Protein AF-A0AAU6XEJ5-F1 (afdb_monomer_lite)

Radius of gyration: 16.72 Å; chains: 1; bounding box: 41×33×48 Å

Structure (mmCIF, N/CA/C/O backbone):
data_AF-A0AAU6XEJ5-F1
#
_entry.id   AF-A0AAU6XEJ5-F1
#
loop_
_atom_site.group_PDB
_atom_site.id
_atom_site.type_symbol
_atom_site.label_atom_id
_atom_site.label_alt_id
_atom_site.label_comp_id
_atom_site.label_asym_id
_atom_site.label_entity_id
_atom_site.label_seq_id
_atom_site.pdbx_PDB_ins_code
_atom_site.Cartn_x
_atom_site.Cartn_y
_atom_site.Cartn_z
_atom_site.occupancy
_atom_site.B_iso_or_equiv
_atom_site.auth_seq_id
_atom_site.auth_comp_id
_atom_site.auth_asym_id
_atom_site.auth_atom_id
_atom_site.pdbx_PDB_model_num
ATOM 1 N N . MET A 1 1 ? -3.552 18.136 -1.262 1.00 76.38 1 MET A N 1
ATOM 2 C CA . MET A 1 1 ? -2.460 17.465 -2.001 1.00 76.38 1 MET A CA 1
ATOM 3 C C . MET A 1 1 ? -2.823 17.390 -3.479 1.00 76.38 1 MET A C 1
ATOM 5 O O . MET A 1 1 ? -3.961 17.044 -3.775 1.00 76.38 1 MET A O 1
ATOM 9 N N . ARG A 1 2 ? -1.907 17.752 -4.386 1.00 87.75 2 ARG A N 1
ATOM 10 C CA . ARG A 1 2 ? -2.087 17.583 -5.840 1.00 87.75 2 ARG A CA 1
ATOM 11 C C . ARG A 1 2 ? -1.681 16.157 -6.223 1.00 87.75 2 ARG A C 1
ATOM 13 O O . ARG A 1 2 ? -0.677 15.678 -5.710 1.00 87.75 2 ARG A O 1
ATOM 20 N N . LEU A 1 3 ? -2.451 15.511 -7.094 1.00 90.50 3 LEU A N 1
ATOM 21 C CA . LEU A 1 3 ? -2.195 14.146 -7.561 1.00 90.50 3 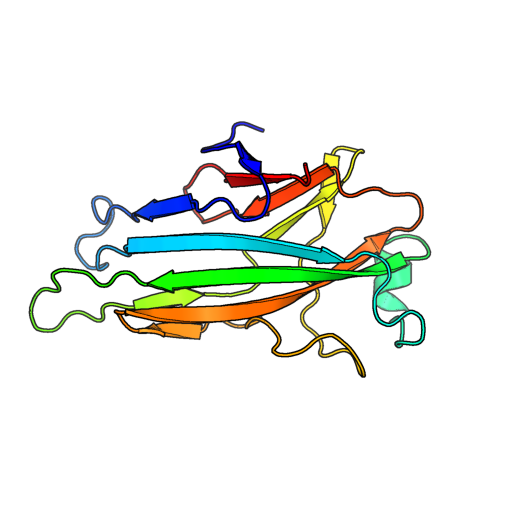LEU A CA 1
ATOM 22 C C . LEU A 1 3 ? -1.718 14.143 -9.016 1.00 90.50 3 LEU A C 1
ATOM 24 O O . LEU A 1 3 ? -2.066 15.050 -9.777 1.00 90.50 3 LEU A O 1
ATOM 28 N N . ALA A 1 4 ? -0.939 13.125 -9.380 1.00 88.81 4 ALA A N 1
ATOM 29 C CA . ALA A 1 4 ? -0.658 12.775 -10.768 1.00 88.81 4 ALA A CA 1
ATOM 30 C C . ALA A 1 4 ? -1.903 12.177 -11.434 1.00 88.81 4 ALA A C 1
ATOM 32 O O . ALA A 1 4 ? -2.235 12.554 -12.552 1.00 88.81 4 ALA A O 1
ATOM 33 N N . ASP A 1 5 ? -2.598 11.284 -10.722 1.00 92.75 5 ASP A N 1
ATOM 34 C CA . ASP A 1 5 ? -3.814 10.624 -11.194 1.00 92.75 5 ASP A CA 1
ATOM 35 C C . ASP A 1 5 ? -4.669 10.124 -10.013 1.00 92.75 5 ASP A C 1
ATOM 37 O O . ASP A 1 5 ? -4.176 9.981 -8.885 1.00 92.75 5 ASP A O 1
ATOM 41 N N . GLN A 1 6 ? -5.949 9.859 -10.277 1.00 95.31 6 GLN A N 1
ATOM 42 C CA . GLN A 1 6 ? -6.896 9.259 -9.344 1.00 95.31 6 GLN A CA 1
ATOM 43 C C . GLN A 1 6 ? -7.658 8.118 -10.024 1.00 95.31 6 GLN A C 1
ATOM 45 O O . GLN A 1 6 ? -8.486 8.326 -10.910 1.00 95.31 6 GLN A O 1
ATOM 50 N N . LEU A 1 7 ? -7.400 6.907 -9.546 1.00 97.31 7 LEU A N 1
ATOM 51 C CA . LEU A 1 7 ? -7.802 5.651 -10.156 1.00 97.31 7 LEU A CA 1
ATOM 52 C C . LEU A 1 7 ? -8.752 4.857 -9.252 1.00 97.31 7 LEU A C 1
ATOM 54 O O . LEU A 1 7 ? -8.884 5.099 -8.051 1.00 97.31 7 LEU A O 1
ATOM 58 N N . LYS A 1 8 ? -9.415 3.869 -9.842 1.00 97.56 8 LYS A N 1
ATOM 59 C CA . LYS A 1 8 ? -10.182 2.833 -9.145 1.00 97.56 8 LYS A CA 1
ATOM 60 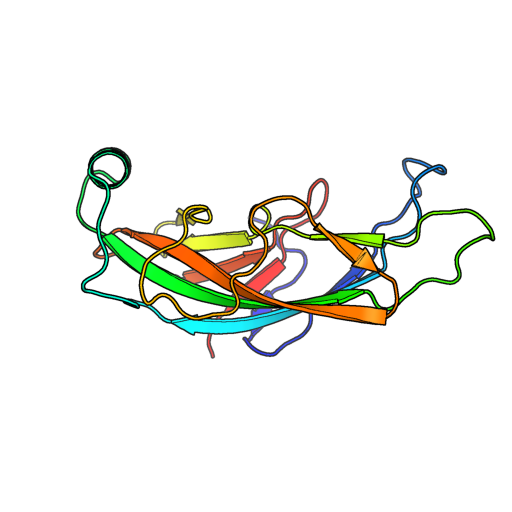C C . LYS A 1 8 ? -9.326 1.591 -8.949 1.00 97.56 8 LYS A C 1
ATOM 62 O O . LYS A 1 8 ? -8.414 1.333 -9.737 1.00 97.56 8 LYS A O 1
ATOM 67 N N . PHE A 1 9 ? -9.647 0.776 -7.951 1.00 97.56 9 PHE A N 1
ATOM 68 C CA . PHE A 1 9 ? -8.997 -0.528 -7.793 1.00 97.56 9 PHE A CA 1
ATOM 69 C C . PHE A 1 9 ? -9.134 -1.366 -9.073 1.00 97.56 9 PHE A C 1
ATOM 71 O O . PHE A 1 9 ? -10.160 -1.335 -9.757 1.00 97.56 9 PHE A O 1
ATOM 78 N N . GLY A 1 10 ? -8.052 -2.056 -9.431 1.00 97.00 10 GLY A N 1
ATOM 79 C CA . GLY A 1 10 ? -7.888 -2.772 -10.694 1.00 97.00 10 GLY A CA 1
ATOM 80 C C . GLY A 1 10 ? -7.434 -1.906 -11.876 1.00 97.00 10 GLY A C 1
ATOM 81 O O . GLY A 1 10 ? -7.012 -2.465 -12.887 1.00 97.00 10 GLY A O 1
ATOM 82 N N . GLN A 1 11 ? -7.473 -0.570 -11.779 1.00 97.62 11 GLN A N 1
ATOM 83 C CA . GLN A 1 11 ? -6.920 0.301 -12.817 1.00 97.62 11 GLN A CA 1
ATOM 84 C C . GLN A 1 11 ? -5.410 0.475 -12.659 1.00 97.62 11 GLN A C 1
ATOM 86 O O . GLN A 1 11 ? -4.876 0.648 -11.559 1.00 97.62 11 GLN A O 1
ATOM 91 N N . ARG A 1 12 ? -4.742 0.450 -13.808 1.00 95.62 12 ARG A N 1
ATOM 92 C CA . ARG A 1 12 ? -3.294 0.519 -13.944 1.00 95.62 12 ARG A CA 1
ATOM 93 C C . ARG A 1 12 ? -2.826 1.969 -14.040 1.00 95.62 12 ARG A C 1
ATOM 95 O O . ARG A 1 12 ? -3.398 2.736 -14.809 1.00 95.62 12 ARG A O 1
ATOM 102 N N . TYR A 1 13 ? -1.757 2.299 -13.324 1.00 94.69 13 TYR A N 1
ATOM 103 C CA . TYR A 1 13 ? -0.972 3.511 -13.547 1.00 94.69 13 TYR A CA 1
ATOM 104 C C . TYR A 1 13 ? 0.342 3.151 -14.232 1.00 94.69 13 TYR A C 1
ATOM 106 O O . TYR A 1 13 ? 1.117 2.353 -13.699 1.00 94.69 13 TYR A O 1
ATOM 114 N N . ASP A 1 14 ? 0.597 3.756 -15.387 1.00 92.31 14 ASP A N 1
ATOM 115 C CA . ASP A 1 14 ? 1.858 3.617 -16.108 1.00 92.31 14 ASP A CA 1
ATOM 116 C C . ASP A 1 14 ? 2.845 4.679 -15.622 1.00 92.31 14 ASP A C 1
ATOM 118 O O . ASP A 1 14 ? 2.521 5.865 -15.537 1.00 92.31 14 ASP A O 1
ATOM 122 N N . PHE A 1 15 ? 4.063 4.260 -15.300 1.00 86.56 15 PHE A N 1
ATOM 123 C CA . PHE A 1 15 ? 5.118 5.156 -14.870 1.00 86.56 15 PHE A CA 1
ATOM 124 C C . PHE A 1 15 ? 6.325 5.118 -15.784 1.00 86.56 15 PHE A C 1
ATOM 126 O O . PHE A 1 15 ? 6.708 4.085 -16.327 1.00 86.56 15 PHE A O 1
ATOM 133 N N . LYS A 1 16 ? 6.950 6.287 -15.886 1.00 80.25 16 LYS A N 1
ATOM 134 C CA . LYS A 1 16 ? 8.265 6.473 -16.474 1.00 80.25 16 LYS A CA 1
ATOM 135 C C . LYS A 1 16 ? 9.058 7.368 -15.535 1.00 80.25 16 LYS A C 1
ATOM 137 O O . LYS A 1 16 ? 8.530 8.382 -15.072 1.00 80.25 16 LYS A O 1
ATOM 142 N N . ARG A 1 17 ? 10.283 6.973 -15.207 1.00 67.50 17 ARG A N 1
ATOM 143 C CA . ARG A 1 17 ? 11.259 7.867 -14.585 1.00 67.50 17 ARG A CA 1
ATOM 144 C C . ARG A 1 17 ? 12.104 8.445 -15.712 1.00 67.50 17 ARG A C 1
ATOM 146 O O . ARG A 1 17 ? 12.882 7.710 -16.309 1.00 67.50 17 ARG A O 1
ATOM 153 N N . ASP A 1 18 ? 11.913 9.730 -16.006 1.00 52.81 18 ASP A N 1
ATOM 154 C CA . ASP A 1 18 ? 12.799 10.438 -16.929 1.00 52.81 18 ASP A CA 1
ATOM 155 C C . ASP A 1 18 ? 14.186 10.566 -16.298 1.00 52.81 18 ASP A C 1
ATOM 157 O O . ASP A 1 18 ? 14.342 11.072 -15.183 1.00 52.81 18 ASP A O 1
ATOM 161 N N . SER A 1 19 ? 15.191 10.099 -17.030 1.00 51.41 19 SER A N 1
ATOM 162 C CA . SER A 1 19 ? 16.613 10.164 -16.690 1.00 51.41 19 SER A CA 1
ATOM 163 C C . SER A 1 19 ? 17.232 11.536 -16.983 1.00 51.41 19 SER A C 1
ATOM 165 O O . SER A 1 19 ? 18.436 11.716 -16.826 1.00 51.41 19 SER A O 1
ATOM 167 N N . GLU A 1 20 ? 16.439 12.546 -17.372 1.00 48.12 20 GLU A N 1
ATOM 168 C CA . GLU A 1 20 ? 16.957 13.865 -17.778 1.00 48.12 20 GLU A CA 1
ATOM 169 C C . GLU A 1 20 ? 17.781 14.577 -16.689 1.00 48.12 20 GLU A C 1
ATOM 171 O O . GLU A 1 20 ? 18.597 15.443 -17.007 1.00 48.12 20 GLU A O 1
ATOM 176 N N . ILE A 1 21 ? 17.609 14.203 -15.416 1.00 52.81 21 ILE A N 1
ATOM 177 C CA . ILE A 1 21 ? 18.372 14.764 -14.291 1.00 52.81 21 ILE A CA 1
ATOM 178 C C . ILE A 1 21 ? 19.727 14.053 -14.112 1.00 52.81 21 ILE A C 1
ATOM 180 O O . ILE A 1 21 ? 20.688 14.686 -13.675 1.00 52.81 21 ILE A O 1
ATOM 184 N N . ASP A 1 22 ? 19.836 12.775 -14.487 1.00 49.91 22 ASP A N 1
ATOM 185 C CA . ASP A 1 22 ? 21.056 11.978 -14.356 1.00 49.91 22 ASP A CA 1
ATOM 186 C C . ASP A 1 22 ? 21.159 10.937 -15.483 1.00 49.91 22 ASP A C 1
ATOM 188 O O . ASP A 1 22 ? 20.501 9.896 -15.467 1.00 49.91 22 ASP A O 1
ATOM 192 N N . ARG A 1 23 ? 22.037 11.209 -16.457 1.00 51.62 23 ARG A N 1
ATOM 193 C CA . ARG A 1 23 ? 22.292 10.338 -17.620 1.00 51.62 23 ARG A CA 1
ATOM 194 C C . ARG A 1 23 ? 22.923 8.988 -17.261 1.00 51.62 23 ARG A C 1
ATOM 196 O O . ARG A 1 23 ? 23.159 8.188 -18.159 1.00 51.62 23 ARG A O 1
ATOM 203 N N . THR A 1 24 ? 23.247 8.752 -15.990 1.00 52.22 24 THR A N 1
ATOM 204 C CA . THR A 1 24 ? 23.766 7.465 -15.508 1.00 52.22 24 THR A CA 1
ATOM 205 C C . THR A 1 24 ? 22.669 6.524 -15.007 1.00 52.22 24 THR A C 1
ATOM 207 O O . THR A 1 24 ? 22.950 5.356 -14.750 1.00 52.22 24 THR A O 1
ATOM 210 N N . VAL A 1 25 ? 21.419 6.996 -14.911 1.00 55.16 25 VAL A N 1
ATOM 211 C CA . VAL A 1 25 ? 20.269 6.204 -14.460 1.00 55.16 25 VAL A CA 1
ATOM 212 C C . VAL A 1 25 ? 19.455 5.750 -15.672 1.00 55.16 25 VAL A C 1
ATOM 214 O O . VAL A 1 25 ? 18.977 6.573 -16.454 1.00 55.16 25 VAL A O 1
ATOM 217 N N . SER A 1 26 ? 19.290 4.436 -15.828 1.00 56.97 26 SER A N 1
ATOM 218 C CA . SER A 1 26 ? 18.433 3.830 -16.850 1.00 56.97 26 SER A CA 1
ATOM 219 C C . SER A 1 26 ? 16.978 4.293 -16.696 1.00 56.97 26 SER A C 1
ATOM 221 O O . SER A 1 26 ? 16.475 4.510 -15.589 1.00 56.97 26 SER A O 1
ATOM 223 N N . GLU A 1 27 ? 16.285 4.485 -17.822 1.00 64.50 27 GLU A N 1
ATOM 224 C CA . GLU A 1 27 ? 14.864 4.832 -17.802 1.00 64.50 27 GLU A CA 1
ATOM 225 C C . GLU A 1 27 ? 14.047 3.690 -17.193 1.00 64.50 27 GLU A C 1
ATOM 227 O O . GLU A 1 27 ? 13.831 2.656 -17.818 1.00 64.50 27 GLU A O 1
ATOM 232 N N . GLN A 1 28 ? 13.511 3.903 -15.995 1.00 73.88 28 GLN A N 1
ATOM 233 C CA . GLN A 1 28 ? 12.629 2.928 -15.362 1.00 73.88 28 GLN A CA 1
ATOM 234 C C . GLN A 1 28 ? 11.212 3.083 -15.903 1.00 73.88 28 GLN A C 1
ATOM 236 O O . GLN A 1 28 ? 10.564 4.119 -15.701 1.00 73.88 28 GLN A O 1
ATOM 241 N N . ARG A 1 29 ? 10.715 2.042 -16.574 1.00 84.81 29 ARG A N 1
ATOM 242 C CA . ARG A 1 29 ? 9.364 2.004 -17.139 1.00 84.81 29 ARG A CA 1
ATOM 243 C C . ARG A 1 29 ? 8.589 0.835 -16.571 1.00 84.81 29 ARG A C 1
ATOM 245 O O . ARG A 1 29 ? 9.094 -0.273 -16.450 1.00 84.81 29 ARG A O 1
ATOM 252 N N . GLY A 1 30 ? 7.335 1.059 -16.243 1.00 90.38 30 GLY A N 1
ATOM 253 C CA . GLY A 1 30 ? 6.518 -0.022 -15.741 1.00 90.38 30 GLY A CA 1
ATOM 254 C C . GLY A 1 30 ? 5.132 0.435 -15.394 1.00 90.38 30 GLY A C 1
ATOM 255 O O . GLY A 1 30 ? 4.721 1.562 -15.673 1.00 90.38 30 GLY A O 1
ATOM 256 N N . ASN A 1 31 ? 4.418 -0.455 -14.729 1.00 94.44 31 ASN A N 1
ATOM 257 C CA . ASN A 1 31 ? 3.070 -0.176 -14.307 1.00 94.44 31 ASN A CA 1
ATOM 258 C C . ASN A 1 31 ? 2.790 -0.701 -12.908 1.00 94.44 31 ASN A C 1
ATOM 260 O O . ASN A 1 31 ? 3.381 -1.679 -12.455 1.00 94.44 31 ASN A O 1
ATOM 264 N N . VAL A 1 32 ? 1.883 -0.021 -12.220 1.00 96.12 32 VAL A N 1
ATOM 265 C CA . VAL A 1 32 ? 1.488 -0.329 -10.850 1.00 96.12 32 VAL A CA 1
ATOM 266 C C . VAL A 1 32 ? -0.032 -0.344 -10.739 1.00 96.12 32 VAL A C 1
ATOM 268 O O . VAL A 1 32 ? -0.730 0.444 -11.377 1.00 96.12 32 VAL A O 1
ATOM 271 N N . THR A 1 33 ? -0.558 -1.289 -9.964 1.00 98.06 33 THR A N 1
ATOM 272 C CA . THR A 1 33 ? -1.996 -1.498 -9.775 1.00 98.06 33 THR A CA 1
ATOM 273 C C . THR A 1 33 ? -2.286 -1.858 -8.322 1.00 98.06 33 THR A C 1
ATOM 275 O O . THR A 1 33 ? -1.650 -2.755 -7.763 1.00 98.06 33 THR A O 1
ATOM 278 N N . VAL A 1 34 ? -3.297 -1.216 -7.733 1.00 98.50 34 VAL A N 1
ATOM 279 C CA . VAL A 1 34 ? -3.937 -1.700 -6.502 1.00 98.50 34 VAL A CA 1
ATOM 280 C C . VAL A 1 34 ? -4.995 -2.722 -6.885 1.00 98.50 34 VAL A C 1
ATOM 282 O O . VAL A 1 34 ? -5.917 -2.409 -7.637 1.00 98.50 34 VAL A O 1
ATOM 285 N N . LEU A 1 35 ? -4.842 -3.950 -6.398 1.00 98.19 35 LEU A N 1
ATOM 286 C CA . LEU A 1 35 ? -5.749 -5.052 -6.707 1.00 98.19 35 LEU A CA 1
ATOM 287 C C . LEU A 1 35 ? -6.892 -5.141 -5.696 1.00 98.19 35 LEU A C 1
ATOM 289 O O . LEU A 1 35 ? -8.015 -5.442 -6.085 1.00 98.19 35 LEU A O 1
ATOM 293 N N . GLU A 1 36 ? -6.601 -4.923 -4.414 1.00 97.69 36 GLU A N 1
ATOM 294 C CA . GLU A 1 36 ? -7.555 -5.146 -3.327 1.00 97.69 36 GLU A CA 1
ATOM 295 C C . GLU A 1 36 ? -7.094 -4.455 -2.038 1.00 97.69 36 GLU A C 1
ATOM 297 O O . GLU A 1 36 ? -5.895 -4.423 -1.752 1.00 97.69 36 GLU A O 1
ATOM 302 N N . TYR A 1 37 ? -8.043 -3.984 -1.232 1.00 97.81 37 TYR A N 1
ATOM 303 C CA . TYR A 1 37 ? -7.833 -3.623 0.167 1.00 97.81 37 TYR A CA 1
ATOM 304 C C . TYR A 1 37 ? -8.712 -4.516 1.051 1.00 97.81 37 TYR A C 1
ATOM 306 O O . TYR A 1 37 ? -9.855 -4.807 0.711 1.00 97.81 37 TYR A O 1
ATOM 314 N N . ARG A 1 38 ? -8.179 -4.983 2.182 1.00 97.12 38 ARG A N 1
ATOM 315 C CA . ARG A 1 38 ? -8.929 -5.759 3.177 1.00 97.12 38 ARG A CA 1
ATOM 316 C C . ARG A 1 38 ? -8.707 -5.175 4.569 1.00 97.12 38 ARG A C 1
ATOM 318 O O . ARG A 1 38 ? -7.587 -5.288 5.079 1.00 97.12 38 ARG A O 1
ATOM 325 N N . PRO A 1 39 ? -9.735 -4.595 5.208 1.00 96.31 39 PRO A N 1
ATOM 326 C CA . PRO A 1 39 ? -9.645 -4.199 6.604 1.00 96.31 39 PRO A CA 1
ATOM 327 C C . PRO A 1 39 ? -9.735 -5.421 7.527 1.00 96.31 39 PRO A C 1
ATOM 329 O O . PRO A 1 39 ? -10.234 -6.479 7.139 1.00 96.31 39 PRO A O 1
ATOM 332 N N . ASN A 1 40 ? -9.280 -5.243 8.766 1.00 95.06 40 ASN A N 1
ATOM 333 C CA . ASN A 1 40 ? -9.402 -6.201 9.868 1.00 95.06 40 ASN A CA 1
ATOM 334 C C . ASN A 1 40 ? -8.993 -7.645 9.508 1.00 95.06 40 ASN A C 1
ATOM 336 O O . ASN A 1 40 ? -9.696 -8.617 9.803 1.00 95.06 40 ASN A O 1
ATOM 340 N N . VAL A 1 41 ? -7.849 -7.788 8.839 1.00 94.75 41 VAL A N 1
ATOM 341 C CA . VAL A 1 41 ? -7.229 -9.095 8.612 1.00 94.75 41 VAL A CA 1
ATOM 342 C C . VAL A 1 41 ? -6.561 -9.574 9.896 1.00 94.75 41 VAL A C 1
ATOM 344 O O . VAL A 1 41 ? -6.198 -8.772 10.747 1.00 94.75 41 VAL A O 1
ATOM 347 N N . VAL A 1 42 ? -6.405 -10.893 10.046 1.00 93.75 42 VAL A N 1
ATOM 348 C CA . VAL A 1 42 ? -5.739 -11.521 11.205 1.00 93.75 42 VAL A CA 1
ATOM 349 C C . VAL A 1 42 ? -6.108 -10.895 12.566 1.00 93.75 42 VAL A C 1
ATOM 351 O O . VAL A 1 42 ? -5.231 -10.487 13.321 1.00 93.75 42 VAL A O 1
ATOM 354 N N . PRO A 1 43 ? -7.400 -10.836 12.943 1.00 90.94 43 PRO A N 1
ATOM 355 C CA . PRO A 1 43 ? -7.837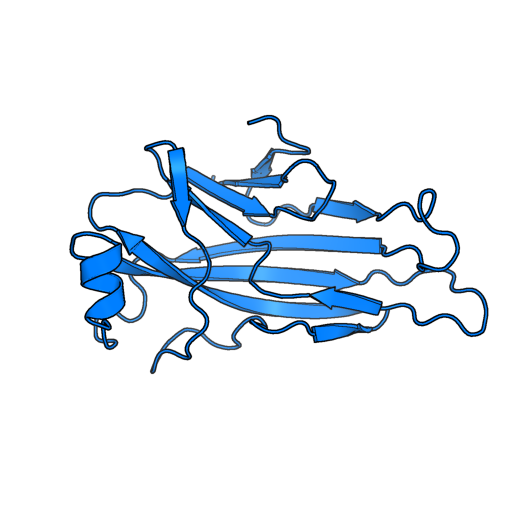 -10.134 14.158 1.00 90.94 43 PRO A CA 1
ATOM 356 C C . PRO A 1 43 ? -7.203 -10.676 15.453 1.00 90.94 43 PRO A C 1
ATOM 358 O O . PRO A 1 43 ? -7.131 -9.954 16.450 1.00 90.94 43 PRO A O 1
ATOM 361 N N . ALA A 1 44 ? -6.735 -11.928 15.428 1.00 89.62 44 ALA A N 1
ATOM 362 C CA . ALA A 1 44 ? -6.054 -12.608 16.528 1.00 89.62 44 ALA A CA 1
ATOM 363 C C . ALA A 1 44 ? -4.517 -12.469 16.512 1.00 89.62 44 ALA A C 1
ATOM 365 O O . ALA A 1 44 ? -3.869 -13.029 17.393 1.00 89.62 44 ALA A O 1
ATOM 366 N N . ALA A 1 45 ? -3.929 -11.779 15.527 1.00 89.88 45 ALA A N 1
ATOM 367 C CA . ALA A 1 45 ? -2.492 -11.525 15.509 1.00 89.88 45 ALA A CA 1
ATOM 368 C C . ALA A 1 45 ? -2.072 -10.638 16.687 1.00 89.88 45 ALA A C 1
ATOM 370 O O . ALA A 1 45 ? -2.866 -9.849 17.217 1.00 89.88 45 ALA A O 1
ATOM 371 N N . GLU A 1 46 ? -0.806 -10.785 17.074 1.00 88.44 46 GLU A N 1
ATOM 372 C CA . GLU A 1 46 ? -0.174 -9.948 18.083 1.00 88.44 46 GLU A CA 1
ATOM 373 C C . GLU A 1 46 ? -0.277 -8.468 17.703 1.00 88.44 46 GLU A C 1
ATOM 375 O O . GLU A 1 46 ? -0.334 -8.100 16.527 1.00 88.44 46 GLU A O 1
ATOM 380 N N . ARG A 1 47 ? -0.366 -7.625 18.729 1.00 90.38 47 ARG A N 1
ATOM 381 C CA . ARG A 1 47 ? -0.410 -6.174 18.607 1.00 90.38 47 ARG A CA 1
ATOM 382 C C . ARG A 1 47 ? 0.688 -5.611 19.503 1.00 90.38 47 ARG A C 1
ATOM 384 O O . ARG A 1 47 ? 0.460 -5.543 20.712 1.00 90.38 47 ARG A O 1
ATOM 391 N N . PRO A 1 48 ? 1.859 -5.258 18.942 1.00 90.19 48 PRO A N 1
ATOM 392 C CA . PRO A 1 48 ? 2.950 -4.672 19.710 1.00 90.19 48 PRO A CA 1
ATOM 393 C C . PRO A 1 48 ? 2.483 -3.455 20.517 1.00 90.19 48 PRO A C 1
ATOM 395 O O . PRO A 1 48 ? 1.720 -2.620 20.009 1.00 90.19 48 PRO A O 1
ATOM 398 N N . GLN A 1 49 ? 2.932 -3.364 21.772 1.00 88.56 49 GLN A N 1
ATOM 399 C CA . GLN A 1 49 ? 2.559 -2.280 22.687 1.00 88.56 49 GLN A CA 1
ATOM 400 C C . GLN A 1 49 ? 3.126 -0.940 22.207 1.00 88.56 49 GLN A C 1
ATOM 402 O O . GLN A 1 49 ? 2.464 0.086 22.309 1.00 88.56 49 GLN A O 1
ATOM 407 N N . GLU A 1 50 ? 4.313 -0.953 21.609 1.00 89.06 50 GLU A N 1
ATOM 408 C CA . GLU A 1 50 ? 4.981 0.223 21.057 1.00 89.06 50 GLU A CA 1
ATOM 409 C C . GLU A 1 50 ? 4.115 0.899 19.989 1.00 89.06 50 GLU A C 1
ATOM 411 O O . GLU A 1 50 ? 3.990 2.124 19.953 1.00 89.06 50 GLU A O 1
ATOM 416 N N . LEU A 1 51 ? 3.467 0.093 19.142 1.00 89.56 51 LEU A N 1
ATOM 417 C CA . LEU A 1 51 ? 2.571 0.594 18.108 1.00 89.56 51 LEU A CA 1
ATOM 418 C C . LEU A 1 51 ? 1.249 1.097 18.699 1.00 89.56 51 LEU A C 1
ATOM 420 O O . LEU A 1 51 ? 0.715 2.099 18.229 1.00 89.56 51 LEU A O 1
ATOM 424 N N . HIS A 1 52 ? 0.746 0.448 19.752 1.00 87.75 52 HIS A N 1
ATOM 425 C CA . HIS A 1 52 ? -0.421 0.926 20.499 1.00 87.75 52 HIS A CA 1
ATOM 426 C C . HIS A 1 52 ? -0.174 2.309 21.116 1.00 87.75 52 HIS A C 1
ATOM 428 O O . HIS A 1 52 ? -1.011 3.204 20.988 1.00 87.75 52 HIS A O 1
ATOM 434 N N . ASP A 1 53 ? 0.993 2.498 21.734 1.00 89.12 53 ASP A N 1
ATOM 435 C CA . ASP A 1 53 ? 1.391 3.761 22.352 1.00 89.12 53 ASP A CA 1
ATOM 436 C C . ASP A 1 53 ? 1.593 4.856 21.293 1.00 89.12 53 ASP A C 1
ATOM 438 O O . ASP A 1 53 ? 1.151 5.991 21.483 1.00 89.12 53 ASP A O 1
ATOM 442 N N . TYR A 1 54 ? 2.202 4.513 20.150 1.00 87.69 54 TYR A N 1
ATOM 443 C CA . TYR A 1 54 ? 2.410 5.437 19.031 1.00 87.69 54 TYR A CA 1
ATOM 444 C C . TYR A 1 54 ? 1.097 5.892 18.379 1.00 87.69 54 TYR A C 1
ATOM 446 O O . TYR A 1 54 ? 0.925 7.079 18.099 1.00 87.69 54 TYR A O 1
ATOM 454 N N . LEU A 1 55 ? 0.160 4.965 18.153 1.00 87.94 55 LEU A N 1
ATOM 455 C CA . LEU A 1 55 ? -1.152 5.263 17.569 1.00 87.94 55 LEU A CA 1
ATOM 456 C C . LEU A 1 55 ? -2.144 5.838 18.593 1.00 87.94 55 LEU A C 1
ATOM 458 O O . LEU A 1 55 ? -3.245 6.236 18.214 1.00 87.94 55 LEU A O 1
ATOM 462 N N . VAL A 1 56 ? -1.753 5.916 19.872 1.00 84.38 56 VAL A N 1
ATOM 463 C CA . VAL A 1 56 ? -2.561 6.441 20.985 1.00 84.38 56 VAL A CA 1
ATOM 464 C C . VAL A 1 56 ? -3.911 5.717 21.088 1.00 84.38 56 VAL A C 1
ATOM 466 O O . VAL A 1 56 ? -4.960 6.328 21.301 1.00 84.38 56 VAL A O 1
ATOM 469 N N . GLY A 1 57 ? -3.908 4.395 20.912 1.00 87.44 57 GLY A N 1
ATOM 470 C CA . GLY A 1 57 ? -5.140 3.619 20.955 1.00 87.44 57 GLY A CA 1
ATOM 471 C C . GLY A 1 57 ? -5.080 2.269 20.258 1.00 87.44 57 GLY A C 1
ATOM 472 O O . GLY A 1 57 ? -4.036 1.771 19.836 1.00 87.44 57 GLY A O 1
ATOM 473 N N . SER A 1 58 ? -6.243 1.629 20.191 1.00 91.56 58 SER A N 1
ATOM 474 C CA . SER A 1 58 ? -6.407 0.361 19.495 1.00 91.56 58 SER A CA 1
ATOM 475 C C . SER A 1 58 ? -6.363 0.545 17.977 1.00 91.56 58 SER A C 1
ATOM 477 O O . SER A 1 58 ? -6.609 1.627 17.442 1.00 91.56 58 SER A O 1
ATOM 479 N N . TYR A 1 59 ? -5.997 -0.528 17.289 1.00 95.56 59 TYR A N 1
ATOM 480 C CA . TYR A 1 59 ? -5.861 -0.572 15.843 1.00 95.56 59 TYR A CA 1
ATOM 481 C C . TYR A 1 59 ? -6.174 -1.978 15.329 1.00 95.56 59 TYR A C 1
ATOM 483 O O . TYR A 1 59 ? -6.091 -2.983 16.058 1.00 95.56 59 TYR A O 1
ATOM 491 N N . PHE A 1 60 ? -6.460 -2.055 14.034 1.00 95.56 60 PHE A N 1
ATOM 492 C CA . PHE A 1 60 ? -6.626 -3.307 13.314 1.00 95.56 60 PHE A CA 1
ATOM 493 C C . PHE A 1 60 ? -5.590 -3.445 12.200 1.00 95.56 60 PHE A C 1
ATOM 495 O O . PHE A 1 60 ? -5.154 -2.472 11.583 1.00 95.56 60 PHE A O 1
ATOM 502 N N . TRP A 1 61 ? -5.211 -4.689 11.914 1.00 97.25 61 TRP A N 1
ATOM 503 C CA . TRP A 1 61 ? -4.353 -4.997 10.781 1.00 97.25 61 TRP A CA 1
ATOM 504 C C . TRP A 1 61 ? -5.165 -4.946 9.492 1.00 97.25 61 TRP A C 1
ATOM 506 O O . TRP A 1 61 ? -6.264 -5.497 9.406 1.00 97.25 61 TRP A O 1
ATOM 516 N N . SER A 1 62 ? -4.626 -4.305 8.465 1.00 97.44 62 SER A N 1
ATOM 517 C CA . SER A 1 62 ? -5.210 -4.286 7.128 1.00 97.44 62 SER A CA 1
ATOM 518 C C . SER A 1 62 ? -4.200 -4.741 6.084 1.00 97.44 62 SER A C 1
ATOM 520 O O . SER A 1 62 ? -2.987 -4.698 6.301 1.00 97.44 62 SER A O 1
ATOM 522 N N . SER A 1 63 ? -4.717 -5.232 4.961 1.00 97.94 63 SER A N 1
ATOM 523 C CA . SER A 1 63 ? -3.922 -5.747 3.855 1.00 97.94 63 SER A CA 1
ATOM 524 C C . SER A 1 63 ? -4.220 -4.981 2.580 1.00 97.94 63 SER A C 1
ATOM 526 O O . SER A 1 63 ? -5.373 -4.892 2.164 1.00 97.94 63 SER A O 1
ATOM 528 N N . LEU A 1 64 ? -3.172 -4.484 1.932 1.00 98.50 64 LEU A N 1
ATOM 529 C CA . LEU A 1 64 ? -3.239 -3.919 0.592 1.00 98.50 64 LEU A CA 1
ATOM 530 C C . LEU A 1 64 ? -2.554 -4.874 -0.383 1.00 98.50 64 LEU A C 1
ATOM 532 O O . LEU A 1 64 ? -1.350 -5.107 -0.286 1.00 98.50 64 LEU A O 1
ATOM 536 N N . LYS A 1 65 ? -3.301 -5.425 -1.338 1.00 98.56 65 LYS A N 1
ATOM 537 C CA . LYS A 1 65 ? -2.733 -6.259 -2.395 1.00 98.56 65 LYS A CA 1
ATOM 538 C C . LYS A 1 65 ? -2.387 -5.397 -3.598 1.00 98.56 65 LYS A C 1
ATOM 540 O O . LYS A 1 65 ? -3.266 -4.777 -4.199 1.00 98.56 65 LYS A O 1
ATOM 545 N N . VAL A 1 66 ? -1.121 -5.414 -3.991 1.00 98.56 66 VAL A N 1
ATOM 546 C CA . VAL A 1 66 ? -0.613 -4.617 -5.112 1.00 98.56 66 VAL A CA 1
ATOM 547 C C . VAL A 1 66 ? 0.088 -5.496 -6.133 1.00 98.56 66 VAL A C 1
ATOM 549 O O . VAL A 1 66 ? 0.553 -6.597 -5.824 1.00 98.56 66 VAL A O 1
ATOM 552 N N . ARG A 1 67 ? 0.174 -4.992 -7.361 1.00 98.12 67 ARG A N 1
ATOM 553 C CA . ARG A 1 67 ? 1.011 -5.549 -8.418 1.00 98.12 67 ARG A CA 1
ATOM 554 C C . ARG A 1 67 ? 1.815 -4.438 -9.069 1.00 98.12 67 ARG A C 1
ATOM 556 O O . ARG A 1 67 ? 1.248 -3.420 -9.454 1.00 98.12 67 ARG A O 1
ATOM 563 N N . ILE A 1 68 ? 3.106 -4.682 -9.238 1.00 96.12 68 ILE A N 1
ATOM 564 C CA . ILE A 1 68 ? 3.999 -3.862 -10.048 1.00 96.12 68 ILE A CA 1
ATOM 565 C C . ILE A 1 68 ? 4.620 -4.735 -11.133 1.00 96.12 68 ILE A C 1
ATOM 567 O O . ILE A 1 68 ? 4.914 -5.910 -10.901 1.00 96.12 68 ILE A O 1
ATOM 571 N N . CYS A 1 69 ? 4.778 -4.180 -12.323 1.00 94.88 69 CYS A N 1
ATOM 572 C CA . CYS A 1 69 ? 5.434 -4.826 -13.447 1.00 94.88 69 CYS A CA 1
ATOM 573 C C . CYS A 1 69 ? 6.480 -3.884 -14.021 1.00 94.88 69 CYS A C 1
ATOM 575 O O . CYS A 1 69 ? 6.209 -2.696 -14.197 1.00 94.88 69 CYS A O 1
ATOM 577 N N . HIS A 1 70 ? 7.647 -4.436 -14.325 1.00 92.00 70 HIS A N 1
ATOM 578 C CA . HIS A 1 70 ? 8.660 -3.780 -15.123 1.00 92.00 70 HIS A CA 1
ATOM 579 C C . HIS A 1 70 ? 8.405 -4.158 -16.589 1.00 92.00 70 HIS A C 1
ATOM 581 O O . HIS A 1 70 ? 8.520 -5.324 -16.960 1.00 92.00 70 HIS A O 1
ATOM 587 N N . ASP A 1 71 ? 8.028 -3.182 -17.418 1.00 85.25 71 ASP A N 1
ATOM 588 C CA . ASP A 1 71 ? 7.685 -3.423 -18.828 1.00 85.25 71 ASP A CA 1
ATOM 589 C C . ASP A 1 71 ? 8.919 -3.773 -19.693 1.00 85.25 71 ASP A C 1
ATOM 591 O O . ASP A 1 71 ? 8.766 -4.363 -20.761 1.00 85.25 71 ASP A O 1
ATOM 595 N N . GLY A 1 72 ? 10.130 -3.471 -19.206 1.00 70.25 72 GLY A N 1
ATOM 596 C CA . GLY A 1 72 ? 11.397 -3.574 -19.930 1.00 70.25 72 GLY A CA 1
ATOM 597 C C . GLY A 1 72 ? 11.650 -2.359 -20.830 1.00 70.25 72 GLY A C 1
ATOM 598 O O . GLY A 1 72 ? 10.719 -1.799 -21.420 1.00 70.25 72 GLY A O 1
ATOM 599 N N . GLY A 1 73 ? 12.908 -1.925 -20.915 1.00 62.62 73 GLY A N 1
ATOM 600 C CA . GLY A 1 73 ? 13.357 -0.849 -21.800 1.00 62.62 73 GLY A CA 1
ATOM 601 C C . GLY A 1 73 ? 14.164 -1.343 -23.006 1.00 62.62 73 GLY A C 1
ATOM 602 O O . GLY A 1 73 ? 14.667 -2.464 -23.033 1.00 62.62 73 GLY A O 1
ATOM 603 N N . GLU A 1 74 ? 14.334 -0.481 -24.015 1.00 55.06 74 GLU A N 1
ATOM 604 C CA . GLU A 1 74 ? 15.480 -0.604 -24.925 1.00 55.06 74 GLU A CA 1
ATOM 605 C C . GLU A 1 74 ? 16.716 -0.169 -24.137 1.00 55.06 74 GLU A C 1
ATOM 607 O O . GLU A 1 74 ? 17.011 1.016 -24.010 1.00 55.06 74 GLU A O 1
ATOM 612 N N . VAL A 1 75 ? 17.384 -1.133 -23.515 1.00 55.47 75 VAL A N 1
ATOM 613 C CA . VAL A 1 75 ? 18.559 -0.872 -22.686 1.00 55.47 75 VAL A CA 1
ATOM 614 C C . VAL A 1 75 ? 19.772 -0.724 -23.593 1.00 55.47 75 VAL A C 1
ATOM 616 O O . VAL A 1 75 ? 20.027 -1.588 -24.438 1.00 55.47 75 VAL A O 1
ATOM 619 N N . GLU A 1 76 ? 20.557 0.337 -23.410 1.00 53.75 76 GLU A N 1
ATOM 620 C CA . GLU A 1 76 ? 21.906 0.359 -23.969 1.00 53.75 76 GLU A CA 1
ATOM 621 C C . GLU A 1 76 ? 22.707 -0.824 -23.403 1.00 53.75 76 GLU A C 1
ATOM 623 O O . GLU A 1 76 ? 22.634 -1.143 -22.215 1.00 53.75 76 GLU A O 1
ATOM 628 N N . VAL A 1 77 ? 23.460 -1.511 -24.266 1.00 49.47 77 VAL A N 1
ATOM 629 C CA . VAL A 1 77 ? 24.234 -2.700 -23.886 1.00 49.47 77 VAL A CA 1
ATOM 630 C C . VAL A 1 77 ? 25.177 -2.353 -22.727 1.00 49.47 77 VAL A C 1
ATOM 632 O O . VAL A 1 77 ? 26.163 -1.648 -22.926 1.00 49.47 77 VAL A O 1
ATOM 635 N N . GLY A 1 78 ? 24.892 -2.883 -21.532 1.00 51.16 78 GLY A N 1
ATOM 636 C CA . GLY A 1 78 ? 25.727 -2.724 -20.336 1.00 51.16 78 GLY A CA 1
ATOM 637 C C . GLY A 1 78 ? 25.135 -1.893 -19.191 1.00 51.16 78 GLY A C 1
ATOM 638 O O . GLY A 1 78 ? 25.825 -1.743 -18.187 1.00 51.16 78 GLY A O 1
ATOM 639 N N . ALA A 1 79 ? 23.905 -1.378 -19.302 1.00 58.88 79 ALA A N 1
ATOM 640 C CA . ALA A 1 79 ? 23.200 -0.765 -18.170 1.00 58.88 79 ALA A CA 1
ATOM 641 C C . ALA A 1 79 ? 22.304 -1.781 -17.434 1.00 58.88 79 ALA A C 1
ATOM 643 O O . ALA A 1 79 ? 21.687 -2.640 -18.066 1.00 58.88 79 ALA A O 1
ATOM 644 N N . ASP A 1 80 ? 22.215 -1.665 -16.105 1.00 61.62 80 ASP A N 1
ATOM 645 C CA . ASP A 1 80 ? 21.246 -2.417 -15.305 1.00 61.62 80 ASP A CA 1
ATOM 646 C C . ASP A 1 80 ? 19.840 -1.835 -15.548 1.00 61.62 80 ASP A C 1
ATOM 648 O O . ASP A 1 80 ? 19.543 -0.692 -15.192 1.00 61.62 80 ASP A O 1
ATOM 652 N N . ASP A 1 81 ? 18.980 -2.612 -16.211 1.00 72.88 81 ASP A N 1
ATOM 653 C CA . ASP A 1 81 ? 17.562 -2.294 -16.414 1.00 72.88 81 ASP A CA 1
ATOM 654 C C . ASP A 1 81 ? 16.733 -3.002 -15.347 1.00 72.88 81 ASP A C 1
ATOM 656 O O . ASP A 1 81 ? 16.240 -4.125 -15.521 1.00 72.88 81 ASP A O 1
ATOM 660 N N . SER A 1 82 ? 16.628 -2.348 -14.196 1.00 77.44 82 SER A N 1
ATOM 661 C CA . SER A 1 82 ? 15.843 -2.825 -13.070 1.00 77.44 82 SER A CA 1
ATOM 662 C C . SER A 1 82 ? 15.010 -1.707 -12.454 1.00 77.44 82 SER A C 1
ATOM 664 O O . SER A 1 82 ? 15.363 -0.523 -12.464 1.00 77.44 82 SER A O 1
ATOM 666 N N . VAL A 1 83 ? 13.849 -2.098 -11.935 1.00 84.75 83 VAL A N 1
ATOM 667 C CA . VAL A 1 83 ? 12.987 -1.224 -11.142 1.00 84.75 83 VAL A CA 1
ATOM 668 C C . VAL A 1 83 ? 13.109 -1.651 -9.692 1.00 84.75 83 VAL A C 1
ATOM 670 O O . VAL A 1 83 ? 12.719 -2.766 -9.351 1.00 84.75 83 VAL A O 1
ATOM 673 N N . SER A 1 84 ? 13.580 -0.743 -8.844 1.00 88.31 84 SER A N 1
ATOM 674 C CA . SER A 1 84 ? 13.590 -0.955 -7.401 1.00 88.31 84 SER A CA 1
ATOM 675 C C . SER A 1 84 ? 12.169 -0.860 -6.842 1.00 88.31 84 SER A C 1
ATOM 677 O O . SER A 1 84 ? 11.427 0.088 -7.137 1.00 88.31 84 SER A O 1
ATOM 679 N N . ILE A 1 85 ? 11.769 -1.861 -6.064 1.00 92.56 85 ILE A N 1
ATOM 680 C CA . ILE A 1 85 ? 10.442 -1.965 -5.467 1.00 92.56 85 ILE A CA 1
ATOM 681 C C . ILE A 1 85 ? 10.555 -2.190 -3.961 1.00 92.56 85 ILE A C 1
ATOM 683 O O . ILE A 1 85 ? 11.361 -2.986 -3.501 1.00 92.56 85 ILE A O 1
ATOM 687 N N . SER A 1 86 ? 9.690 -1.525 -3.202 1.00 95.44 86 SER A N 1
ATOM 688 C CA . SER A 1 86 ? 9.524 -1.738 -1.763 1.00 95.44 86 SER A CA 1
ATOM 689 C C . SER A 1 86 ? 8.134 -1.284 -1.321 1.00 95.44 86 SER A C 1
ATOM 691 O O . SER A 1 86 ? 7.387 -0.660 -2.090 1.00 95.44 86 SER A O 1
ATOM 693 N N . ALA A 1 87 ? 7.741 -1.639 -0.100 1.00 97.06 87 ALA A N 1
ATOM 694 C CA . ALA A 1 87 ? 6.462 -1.250 0.482 1.00 97.06 87 ALA A CA 1
ATOM 695 C C . ALA A 1 87 ? 6.426 0.245 0.843 1.00 97.06 87 ALA A C 1
ATOM 697 O O . ALA A 1 87 ? 5.365 0.856 0.773 1.00 97.06 87 ALA A O 1
ATOM 698 N N . TRP A 1 88 ? 7.568 0.857 1.168 1.00 95.88 88 TRP A N 1
ATOM 699 C CA . TRP A 1 88 ? 7.666 2.214 1.724 1.00 95.88 88 TRP A CA 1
ATOM 700 C C . TRP A 1 88 ? 7.066 3.367 0.900 1.00 95.88 88 TRP A C 1
ATOM 702 O O . TRP A 1 88 ? 6.585 4.324 1.506 1.00 95.88 88 TRP A O 1
ATOM 712 N N . PRO A 1 89 ? 7.027 3.328 -0.445 1.00 95.06 89 PRO A N 1
ATOM 713 C CA . PRO A 1 89 ? 6.323 4.342 -1.231 1.00 95.06 89 PRO A CA 1
ATOM 714 C C . PRO A 1 89 ? 4.792 4.275 -1.110 1.00 95.06 89 PRO A C 1
ATOM 716 O O . PRO A 1 89 ? 4.105 5.152 -1.633 1.00 95.06 89 PRO A O 1
ATOM 719 N N . TRP A 1 90 ? 4.233 3.230 -0.501 1.00 97.81 90 TRP A N 1
ATOM 720 C CA . TRP A 1 90 ? 2.794 3.070 -0.329 1.00 97.81 90 TRP A CA 1
ATOM 721 C C . TRP A 1 90 ? 2.318 3.694 0.978 1.00 97.81 90 TRP A C 1
ATOM 723 O O . TRP A 1 90 ? 2.980 3.589 2.003 1.00 97.81 90 TRP A O 1
ATOM 733 N N . ALA A 1 91 ? 1.134 4.299 0.959 1.00 98.25 91 ALA A N 1
ATOM 734 C CA . ALA A 1 91 ? 0.481 4.804 2.162 1.00 98.25 91 ALA A CA 1
ATOM 735 C C . ALA A 1 91 ? -1.041 4.670 2.056 1.00 98.25 91 ALA A C 1
ATOM 737 O O . ALA A 1 91 ? -1.603 4.664 0.957 1.00 98.25 91 ALA A O 1
ATOM 738 N N . LEU A 1 92 ? -1.717 4.616 3.200 1.00 98.31 92 LEU A N 1
ATOM 739 C CA . LEU A 1 92 ? -3.167 4.795 3.278 1.00 98.31 92 LEU A CA 1
ATOM 740 C C . LEU A 1 92 ? -3.451 6.225 3.737 1.00 98.31 92 LEU A C 1
ATOM 742 O O . LEU A 1 92 ? -2.919 6.648 4.757 1.00 98.31 92 LEU A O 1
ATOM 746 N N . GLU A 1 93 ? -4.281 6.969 3.009 1.00 97.88 93 GLU A N 1
ATOM 747 C CA . GLU A 1 93 ? -4.841 8.231 3.504 1.00 97.88 93 GLU A CA 1
ATOM 748 C C . GLU A 1 93 ? -6.159 7.939 4.215 1.00 97.88 93 GLU A C 1
ATOM 750 O O . GLU A 1 93 ? -7.065 7.346 3.620 1.00 97.88 93 GLU A O 1
ATOM 755 N N . LEU A 1 94 ? -6.266 8.366 5.472 1.00 96.94 94 LEU A N 1
ATOM 756 C CA . LEU A 1 94 ? -7.478 8.233 6.274 1.00 96.94 94 LEU A CA 1
ATOM 757 C C . LEU A 1 94 ? -8.456 9.383 5.987 1.00 96.94 94 LEU A C 1
ATOM 759 O O . LEU A 1 94 ? -8.116 10.388 5.352 1.00 96.94 94 LEU A O 1
ATOM 763 N N . THR A 1 95 ? -9.704 9.249 6.429 1.00 95.75 95 THR A N 1
ATOM 764 C CA . THR A 1 95 ? -10.749 10.268 6.227 1.00 95.75 95 THR A CA 1
ATOM 765 C C . THR A 1 95 ? -10.440 11.600 6.912 1.00 95.75 95 THR A C 1
ATOM 767 O O . THR A 1 95 ? -10.829 12.645 6.383 1.00 95.75 95 THR A O 1
ATOM 770 N N . ASP A 1 96 ? -9.679 11.588 8.009 1.00 93.81 96 ASP A N 1
ATOM 771 C CA . ASP A 1 96 ? -9.169 12.791 8.681 1.00 93.81 96 ASP A CA 1
ATOM 772 C C . ASP A 1 96 ? -7.970 13.453 7.963 1.00 93.81 96 ASP A C 1
ATOM 774 O O . ASP A 1 96 ? -7.539 14.545 8.338 1.00 93.81 96 ASP A O 1
ATOM 778 N N . GLY A 1 97 ? -7.467 12.831 6.891 1.00 94.81 97 GLY A N 1
ATOM 779 C CA . GLY A 1 97 ? -6.346 13.311 6.085 1.00 94.81 97 GLY A CA 1
ATOM 780 C C . GLY A 1 97 ? -4.964 12.888 6.587 1.00 94.81 97 GLY A C 1
ATOM 781 O O . GLY A 1 97 ? -3.970 13.253 5.954 1.00 94.81 97 GLY A O 1
ATOM 782 N N . SER A 1 98 ? -4.879 12.131 7.683 1.00 95.00 98 SER A N 1
ATOM 783 C CA . SER A 1 98 ? -3.633 11.508 8.132 1.00 95.00 98 SER A CA 1
ATOM 784 C C . SER A 1 98 ? -3.187 10.387 7.185 1.00 95.00 98 SER A C 1
ATOM 786 O O . SER A 1 98 ? -3.974 9.861 6.392 1.00 95.00 98 SER A O 1
ATOM 788 N N . LEU A 1 99 ? -1.896 10.048 7.242 1.00 96.44 99 LEU A N 1
ATOM 789 C CA . LEU A 1 99 ? -1.298 8.979 6.446 1.00 96.44 99 LEU A CA 1
ATOM 790 C C . LEU A 1 99 ? -0.830 7.843 7.353 1.00 96.44 99 LEU A C 1
ATOM 792 O O . LEU A 1 99 ? -0.169 8.089 8.361 1.00 96.44 99 LEU A O 1
ATOM 796 N N . VAL A 1 100 ? -1.121 6.609 6.950 1.00 97.19 100 VAL A N 1
ATOM 797 C CA . VAL A 1 100 ? -0.612 5.389 7.580 1.00 97.19 100 VAL A CA 1
ATOM 798 C C . VAL A 1 100 ? 0.456 4.782 6.679 1.00 97.19 100 VAL A C 1
ATOM 800 O O . VAL A 1 100 ? 0.196 4.491 5.507 1.00 97.19 100 VAL A O 1
ATOM 803 N N . SER A 1 101 ? 1.647 4.596 7.240 1.00 96.31 101 SER A N 1
ATOM 804 C CA . SER A 1 101 ? 2.779 3.940 6.582 1.00 96.31 101 SER A CA 1
ATOM 805 C C . SER A 1 101 ? 2.693 2.412 6.696 1.00 96.31 101 SER A C 1
ATOM 807 O O . SER A 1 101 ? 2.012 1.907 7.594 1.00 96.31 101 SER A O 1
ATOM 809 N N . PRO A 1 102 ? 3.381 1.666 5.816 1.00 97.06 102 PRO A N 1
ATOM 810 C CA . PRO A 1 102 ? 3.461 0.216 5.905 1.00 97.06 102 PRO A CA 1
ATOM 811 C C . PRO A 1 102 ? 4.056 -0.240 7.236 1.00 97.06 102 PRO A C 1
ATOM 813 O O . PRO A 1 102 ? 4.898 0.439 7.821 1.00 97.06 102 PRO A O 1
ATOM 816 N N . PHE A 1 103 ? 3.633 -1.420 7.666 1.00 95.00 103 PHE A N 1
ATOM 817 C CA . PHE A 1 103 ? 4.258 -2.175 8.741 1.00 95.00 103 PHE A CA 1
ATOM 818 C C . PHE A 1 103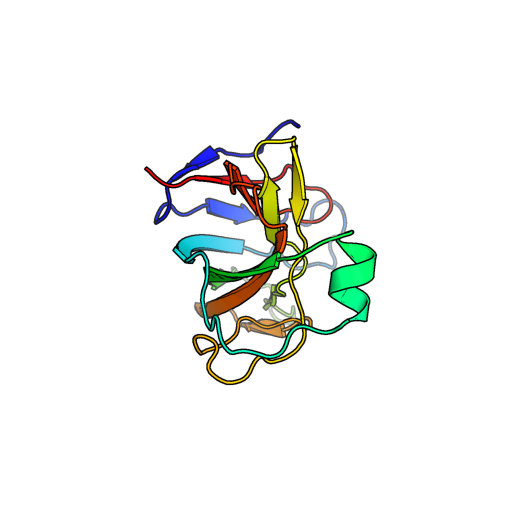 ? 5.175 -3.237 8.126 1.00 95.00 103 PHE A C 1
ATOM 820 O O . PHE A 1 103 ? 4.791 -3.896 7.154 1.00 95.00 103 PHE A O 1
ATOM 827 N N . ASP A 1 104 ? 6.390 -3.364 8.648 1.00 89.44 104 ASP A N 1
ATOM 828 C CA . ASP A 1 104 ? 7.484 -4.119 8.033 1.00 89.44 104 ASP A CA 1
ATOM 829 C C . ASP A 1 104 ? 7.757 -5.485 8.676 1.00 89.44 104 ASP A C 1
ATOM 831 O O . ASP A 1 104 ? 8.482 -6.296 8.096 1.00 89.44 104 ASP A O 1
ATOM 835 N N . GLU A 1 105 ? 7.142 -5.786 9.819 1.00 86.81 105 GLU A N 1
ATOM 836 C CA . GLU A 1 105 ? 7.293 -7.090 10.460 1.00 86.81 105 GLU A CA 1
ATOM 837 C C . GLU A 1 105 ? 6.306 -8.129 9.907 1.00 86.81 105 GLU A C 1
ATOM 839 O O . GLU A 1 105 ? 5.157 -7.839 9.551 1.00 86.81 105 GLU A O 1
ATOM 844 N N . ASP A 1 106 ? 6.751 -9.387 9.854 1.00 84.44 106 ASP A N 1
ATOM 845 C CA . ASP A 1 106 ? 5.905 -10.490 9.410 1.00 84.44 106 ASP A CA 1
ATOM 846 C C . ASP A 1 106 ? 4.889 -10.883 10.491 1.00 84.44 106 ASP A C 1
ATOM 848 O O . ASP A 1 106 ? 5.242 -11.341 11.577 1.00 84.44 106 ASP A O 1
ATOM 852 N N . LEU A 1 107 ? 3.605 -10.771 10.158 1.00 88.81 107 LEU A N 1
ATOM 853 C CA . LEU A 1 107 ? 2.507 -11.161 11.030 1.00 88.81 107 LEU A CA 1
ATOM 854 C C . LEU A 1 107 ? 2.067 -12.603 10.760 1.00 88.81 107 LEU A C 1
ATOM 856 O O . LEU A 1 107 ? 1.676 -12.979 9.649 1.00 88.81 107 LEU A O 1
ATOM 860 N N . SER A 1 108 ? 2.038 -13.411 11.819 1.00 90.12 108 SER A N 1
ATOM 861 C CA . SER A 1 108 ? 1.530 -14.782 11.749 1.00 90.12 108 SER A CA 1
ATOM 862 C C . SER A 1 108 ? 0.090 -14.825 11.220 1.00 90.12 108 SER A C 1
ATOM 864 O O . SER A 1 108 ? -0.798 -14.117 11.697 1.00 90.12 108 SER A O 1
ATOM 866 N N . GLY A 1 109 ? -0.143 -15.672 10.214 1.00 90.62 109 GLY A N 1
ATOM 867 C CA . GLY A 1 109 ? -1.447 -15.835 9.564 1.00 90.62 109 GLY A CA 1
ATOM 868 C C . GLY A 1 109 ? -1.813 -14.743 8.552 1.00 90.62 109 GLY A C 1
ATOM 869 O O . GLY A 1 109 ? -2.895 -14.815 7.965 1.00 90.62 109 GLY A O 1
ATOM 870 N N . PHE A 1 110 ? -0.951 -13.744 8.328 1.00 95.50 110 PHE A N 1
ATOM 871 C CA . PHE A 1 110 ? -1.226 -12.661 7.386 1.00 95.50 110 PHE A CA 1
ATOM 872 C C . PHE A 1 110 ? -1.230 -13.163 5.931 1.00 95.50 110 PHE A C 1
ATOM 874 O O . PHE A 1 110 ? -0.485 -14.093 5.603 1.00 95.50 110 PHE A O 1
ATOM 881 N N . PRO A 1 111 ? -2.056 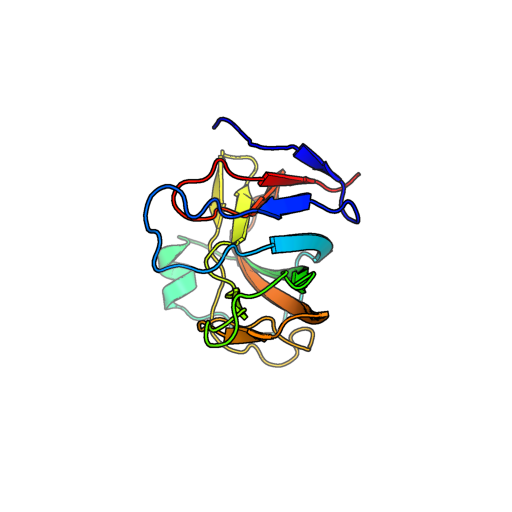-12.580 5.035 1.00 94.75 111 PRO A N 1
ATOM 882 C CA . PRO A 1 111 ? -2.087 -12.964 3.626 1.00 94.75 111 PRO A CA 1
ATOM 883 C C . PRO A 1 111 ? -0.705 -12.979 2.955 1.00 94.75 111 PRO A C 1
ATOM 885 O O . PRO A 1 111 ? 0.066 -12.027 3.057 1.00 94.75 111 PRO A O 1
ATOM 888 N N . LYS A 1 112 ? -0.410 -14.059 2.223 1.00 94.50 112 LYS A N 1
ATOM 889 C CA . LYS A 1 112 ? 0.850 -14.267 1.491 1.00 94.50 112 LYS A CA 1
ATOM 890 C C . LYS A 1 112 ? 0.613 -14.302 -0.033 1.00 94.50 112 LYS A C 1
ATOM 892 O O . LYS A 1 112 ? -0.485 -14.666 -0.460 1.00 94.50 112 LYS A O 1
ATOM 897 N N . PRO A 1 113 ? 1.629 -13.996 -0.868 1.00 96.25 113 PRO A N 1
ATOM 898 C CA . PRO A 1 113 ? 2.975 -13.548 -0.493 1.00 96.25 113 PRO A CA 1
ATOM 899 C C . PRO A 1 113 ? 2.972 -12.114 0.048 1.00 96.25 113 PRO A C 1
ATOM 901 O O . PRO A 1 113 ? 2.135 -11.305 -0.354 1.00 96.25 113 PRO A O 1
ATOM 904 N N . LEU A 1 114 ? 3.908 -11.803 0.947 1.00 96.31 114 LEU A N 1
ATOM 905 C CA . LEU A 1 114 ? 4.164 -10.417 1.333 1.00 96.31 114 LEU A CA 1
ATOM 906 C C . LEU A 1 114 ? 4.816 -9.672 0.169 1.00 96.31 114 LEU A C 1
ATOM 908 O O . LEU A 1 114 ? 5.547 -10.258 -0.632 1.00 96.31 114 LEU A O 1
ATOM 912 N N . TYR A 1 115 ? 4.510 -8.387 0.066 1.00 96.75 115 TYR A N 1
ATOM 913 C CA . TYR A 1 115 ? 5.255 -7.474 -0.784 1.00 96.75 115 TYR A CA 1
ATOM 914 C C . TYR A 1 115 ? 6.581 -7.114 -0.089 1.00 96.75 115 TYR A C 1
ATOM 916 O O . TYR A 1 115 ? 6.581 -7.018 1.139 1.00 96.75 115 TYR A O 1
ATOM 924 N N . PRO A 1 116 ? 7.694 -6.944 -0.824 1.00 95.25 116 PRO A N 1
ATOM 925 C CA . PRO A 1 116 ? 8.987 -6.642 -0.213 1.00 95.25 116 PRO A CA 1
ATOM 926 C C . PRO A 1 116 ? 8.938 -5.334 0.584 1.00 95.25 116 PRO A C 1
ATOM 928 O O . PRO A 1 116 ? 8.388 -4.335 0.118 1.00 95.25 116 PRO A O 1
ATOM 931 N N . THR A 1 117 ? 9.481 -5.362 1.797 1.00 93.06 117 THR A N 1
ATOM 932 C CA . THR A 1 117 ? 9.630 -4.198 2.682 1.00 93.06 117 THR A CA 1
ATOM 933 C C . THR A 1 117 ? 10.959 -3.500 2.428 1.00 93.06 117 THR A C 1
ATOM 935 O O . THR A 1 117 ? 10.976 -2.283 2.276 1.00 93.06 117 THR A O 1
ATOM 938 N N . ASP A 1 118 ? 12.034 -4.272 2.293 1.00 91.31 118 ASP A N 1
ATOM 939 C CA . ASP A 1 118 ? 13.321 -3.806 1.778 1.00 91.31 118 ASP A CA 1
ATOM 940 C C . ASP A 1 118 ? 13.277 -3.579 0.261 1.00 91.31 118 ASP A C 1
ATOM 942 O O . ASP A 1 118 ? 12.375 -4.058 -0.433 1.00 91.31 118 ASP A O 1
ATOM 946 N N . ASP A 1 119 ? 14.269 -2.854 -0.255 1.00 90.50 119 ASP A N 1
ATOM 947 C CA . ASP A 1 119 ? 14.415 -2.633 -1.690 1.00 90.50 119 ASP A CA 1
ATOM 948 C C . ASP A 1 119 ? 14.765 -3.949 -2.408 1.00 90.50 119 ASP A C 1
ATOM 950 O O . ASP A 1 119 ? 15.763 -4.613 -2.117 1.00 90.50 119 ASP A O 1
ATOM 954 N N . GLU A 1 120 ? 13.928 -4.321 -3.373 1.00 92.38 120 GLU A N 1
ATOM 955 C CA . GLU A 1 120 ? 14.115 -5.466 -4.260 1.00 92.38 120 GLU A CA 1
ATOM 956 C C . GLU A 1 120 ? 14.196 -4.982 -5.711 1.00 92.38 120 GLU A C 1
ATOM 958 O O . GLU A 1 120 ? 13.377 -4.182 -6.158 1.00 92.38 120 GLU A O 1
ATOM 963 N N . GLU A 1 121 ? 15.156 -5.496 -6.478 1.00 91.12 121 GLU A N 1
ATOM 964 C CA . GLU A 1 121 ? 15.279 -5.173 -7.900 1.00 91.12 121 GLU A CA 1
ATOM 965 C C . GLU A 1 121 ? 14.403 -6.089 -8.760 1.00 91.12 121 GLU A C 1
ATOM 967 O O . GLU A 1 121 ? 14.547 -7.316 -8.773 1.00 91.12 121 GLU A O 1
ATOM 972 N N . LEU A 1 122 ? 13.503 -5.478 -9.528 1.00 90.69 122 LEU A N 1
ATOM 973 C CA . LEU A 1 122 ? 12.634 -6.165 -10.471 1.00 90.69 122 LEU A CA 1
ATOM 974 C C . LEU A 1 122 ? 13.233 -6.108 -11.882 1.00 90.69 122 LEU A C 1
ATOM 976 O O . LEU A 1 122 ? 13.287 -5.050 -12.514 1.00 90.69 122 LEU A O 1
ATOM 980 N N . ALA A 1 123 ? 13.654 -7.268 -12.387 1.00 89.38 123 ALA A N 1
ATOM 981 C CA . ALA A 1 123 ? 14.198 -7.409 -13.736 1.00 89.38 123 ALA A CA 1
ATOM 982 C C . ALA A 1 123 ? 13.182 -7.030 -14.830 1.00 89.38 123 ALA A C 1
ATOM 984 O O . ALA A 1 123 ? 11.969 -7.155 -14.642 1.00 89.38 123 ALA A O 1
ATOM 985 N N . ALA A 1 124 ? 13.685 -6.617 -15.995 1.00 87.44 124 ALA A N 1
ATOM 986 C CA . ALA A 1 124 ? 12.874 -6.335 -17.178 1.00 87.44 124 ALA A CA 1
ATOM 987 C C . ALA A 1 124 ? 11.911 -7.487 -17.520 1.00 87.44 124 ALA A C 1
ATOM 989 O O . ALA A 1 124 ? 12.285 -8.662 -17.539 1.00 87.44 124 ALA A O 1
ATOM 990 N N . GLY A 1 125 ? 10.645 -7.147 -17.774 1.00 89.19 125 GLY A N 1
ATOM 991 C CA . GLY A 1 125 ? 9.569 -8.098 -18.065 1.00 89.19 125 GLY A CA 1
ATOM 992 C C . GLY A 1 125 ? 9.003 -8.833 -16.842 1.00 89.19 125 GLY A C 1
ATOM 993 O O . GLY A 1 125 ? 8.023 -9.571 -16.979 1.00 89.19 125 GLY A O 1
ATOM 994 N N . ALA A 1 126 ? 9.580 -8.660 -15.649 1.00 92.88 126 ALA A N 1
ATOM 995 C CA . ALA A 1 126 ? 9.086 -9.298 -14.437 1.00 92.88 126 ALA A CA 1
ATOM 996 C C . ALA A 1 126 ? 7.954 -8.492 -13.780 1.00 92.88 126 ALA A C 1
ATOM 998 O O . ALA A 1 126 ? 7.840 -7.274 -13.914 1.00 92.88 126 ALA A O 1
ATOM 999 N N . CYS A 1 127 ? 7.117 -9.192 -13.013 1.00 95.44 127 CYS A N 1
ATOM 1000 C CA . CYS A 1 127 ? 6.105 -8.584 -12.158 1.00 95.44 127 CYS A CA 1
ATOM 1001 C C . CYS A 1 127 ? 6.216 -9.129 -10.737 1.00 95.44 127 CYS A C 1
ATOM 1003 O O . CYS A 1 127 ? 6.394 -10.333 -10.542 1.00 95.44 127 CYS A O 1
ATOM 1005 N N . ARG A 1 128 ? 5.984 -8.266 -9.748 1.00 97.50 128 ARG A N 1
ATOM 1006 C CA . ARG A 1 128 ? 5.804 -8.653 -8.348 1.00 97.50 128 ARG A CA 1
ATOM 1007 C C . ARG A 1 128 ? 4.368 -8.375 -7.927 1.00 97.50 128 ARG A C 1
ATOM 1009 O O . ARG A 1 128 ? 3.790 -7.342 -8.252 1.00 97.50 128 ARG A O 1
ATOM 1016 N N . THR A 1 129 ? 3.762 -9.328 -7.230 1.00 98.19 129 THR A N 1
ATOM 1017 C CA . THR A 1 129 ? 2.443 -9.185 -6.602 1.00 98.19 129 THR A CA 1
ATOM 1018 C C . THR A 1 129 ? 2.568 -9.623 -5.158 1.00 98.19 129 THR A C 1
ATOM 1020 O O . THR A 1 129 ? 3.160 -10.669 -4.898 1.00 98.19 129 THR A O 1
ATOM 1023 N N . GLY A 1 130 ? 2.011 -8.848 -4.236 1.00 97.94 130 GLY A N 1
ATOM 1024 C CA . GLY A 1 130 ? 2.119 -9.142 -2.815 1.00 97.94 130 GLY A CA 1
ATOM 1025 C C . GLY A 1 130 ? 1.186 -8.295 -1.969 1.00 97.94 130 GLY A C 1
ATOM 1026 O O . GLY A 1 130 ? 0.533 -7.373 -2.465 1.00 97.94 130 GLY A O 1
ATOM 1027 N N . HIS A 1 131 ? 1.116 -8.661 -0.698 1.00 98.31 131 HIS A N 1
ATOM 1028 C CA . HIS A 1 131 ? 0.340 -7.984 0.324 1.00 98.31 131 HIS A CA 1
ATOM 1029 C C . HIS A 1 131 ? 1.241 -7.075 1.163 1.00 98.31 131 HIS A C 1
ATOM 1031 O O . HIS A 1 131 ? 2.284 -7.514 1.641 1.00 98.31 131 HIS A O 1
ATOM 1037 N N . ILE A 1 132 ? 0.815 -5.830 1.356 1.00 98.25 132 ILE A N 1
ATOM 1038 C CA . ILE A 1 132 ? 1.431 -4.859 2.262 1.00 98.25 132 ILE A CA 1
ATOM 1039 C C . ILE A 1 132 ? 0.578 -4.790 3.531 1.00 98.25 132 ILE A C 1
ATOM 1041 O O . ILE A 1 132 ? -0.656 -4.751 3.449 1.00 98.25 132 ILE A O 1
ATOM 1045 N N . VAL A 1 133 ? 1.236 -4.813 4.687 1.00 97.75 133 VAL A N 1
ATOM 1046 C CA . VAL A 1 133 ? 0.611 -4.733 6.009 1.00 97.75 133 VAL A CA 1
ATOM 1047 C C . VAL A 1 133 ? 0.484 -3.269 6.422 1.00 97.75 133 VAL A C 1
ATOM 1049 O O . VAL A 1 133 ? 1.421 -2.497 6.242 1.00 97.75 133 VAL A O 1
ATOM 1052 N N . PHE A 1 134 ? -0.647 -2.892 7.015 1.00 97.50 134 PHE A N 1
ATOM 1053 C CA . PHE A 1 134 ? -0.815 -1.601 7.689 1.00 97.50 134 PHE A CA 1
ATOM 1054 C C . PHE A 1 134 ? -1.536 -1.791 9.024 1.00 97.50 134 PHE A C 1
ATOM 1056 O O . PHE A 1 134 ? -2.495 -2.565 9.096 1.00 97.50 134 PHE A O 1
ATOM 1063 N N . ALA A 1 135 ? -1.131 -1.041 10.048 1.00 97.00 135 ALA A N 1
ATOM 1064 C CA . ALA A 1 135 ? -1.893 -0.874 11.284 1.00 97.00 135 ALA A CA 1
ATOM 1065 C C . ALA A 1 135 ? -2.761 0.382 11.182 1.00 97.00 135 ALA A C 1
ATOM 1067 O O . ALA A 1 135 ? -2.247 1.498 11.186 1.00 97.00 135 ALA A O 1
ATOM 1068 N N . VAL A 1 136 ? -4.074 0.204 11.065 1.00 96.62 136 VAL A N 1
ATOM 1069 C CA . VAL A 1 136 ? -5.015 1.321 10.932 1.00 96.62 136 VAL A CA 1
ATOM 1070 C C . VAL A 1 136 ? -5.642 1.597 12.297 1.00 96.62 136 VAL A C 1
ATOM 1072 O O . VAL A 1 136 ? -6.206 0.664 12.875 1.00 96.62 136 VAL A O 1
ATOM 1075 N N . PRO A 1 137 ? -5.557 2.835 12.822 1.00 96.00 137 PRO A N 1
ATOM 1076 C CA . PRO A 1 137 ? -6.199 3.189 14.082 1.00 96.00 137 PRO A CA 1
ATOM 1077 C C . PRO A 1 137 ? -7.698 2.882 14.063 1.00 96.00 137 PRO A C 1
ATOM 1079 O O . PRO A 1 137 ? -8.384 3.123 13.067 1.00 96.00 137 PRO A O 1
ATOM 1082 N N . ASP A 1 138 ? -8.220 2.375 15.174 1.00 93.50 138 ASP A N 1
ATOM 1083 C CA . ASP A 1 138 ? -9.647 2.104 15.299 1.00 93.50 138 ASP A CA 1
ATOM 1084 C C . ASP A 1 138 ? -10.466 3.397 15.169 1.00 93.50 138 ASP A C 1
ATOM 1086 O O . ASP A 1 138 ? -10.062 4.477 15.601 1.00 93.50 138 ASP A O 1
ATOM 1090 N N . GLY A 1 139 ? -11.650 3.284 14.564 1.00 91.56 139 GLY A N 1
ATOM 1091 C CA . GLY A 1 139 ? -12.529 4.429 14.308 1.00 91.56 139 GLY A CA 1
ATOM 1092 C C . GLY A 1 139 ? -12.106 5.307 13.125 1.00 91.56 139 GLY A C 1
ATOM 1093 O O . GLY A 1 139 ? -12.824 6.252 12.807 1.00 91.56 139 GLY A O 1
ATOM 1094 N N . GLN A 1 140 ? -10.995 4.988 12.456 1.00 94.31 140 GLN A N 1
ATOM 1095 C CA . GLN A 1 140 ? -10.596 5.618 11.202 1.00 94.31 140 GLN A CA 1
ATOM 1096 C C . GLN A 1 140 ? -11.018 4.776 9.997 1.00 94.31 140 GLN A C 1
ATOM 1098 O O . GLN A 1 140 ? -11.031 3.545 10.037 1.00 94.31 140 GLN A O 1
ATOM 1103 N N . GLU A 1 141 ? -11.319 5.460 8.897 1.00 93.38 141 GLU A N 1
ATOM 1104 C CA . GLU A 1 141 ? -11.633 4.835 7.615 1.00 93.38 141 GLU A CA 1
ATOM 1105 C C . GLU A 1 141 ? -10.573 5.204 6.581 1.00 93.38 141 GLU A C 1
ATOM 1107 O O . GLU A 1 141 ? -10.109 6.346 6.521 1.00 93.38 141 GLU A O 1
ATOM 1112 N N . VAL A 1 142 ? -10.204 4.243 5.733 1.00 96.56 142 VAL A N 1
ATOM 1113 C CA . VAL A 1 142 ? -9.307 4.503 4.606 1.00 96.56 142 VAL A CA 1
ATOM 1114 C C . VAL A 1 142 ? -10.088 5.216 3.514 1.00 96.56 142 VAL A C 1
ATOM 1116 O O . VAL A 1 142 ? -11.021 4.670 2.932 1.00 96.56 142 VAL A O 1
ATOM 1119 N N . LYS A 1 143 ? -9.669 6.437 3.203 1.00 96.69 143 LYS A N 1
ATOM 1120 C CA . LYS A 1 143 ? -10.240 7.248 2.130 1.00 96.69 143 LYS A CA 1
ATOM 1121 C C . LYS A 1 143 ? -9.683 6.854 0.767 1.00 96.69 143 LYS A C 1
ATOM 1123 O O . LYS A 1 143 ? -10.420 6.826 -0.215 1.00 96.69 143 LYS A O 1
ATOM 1128 N N . ARG A 1 144 ? -8.368 6.626 0.686 1.00 97.50 144 ARG A N 1
ATOM 1129 C CA . ARG A 1 144 ? -7.677 6.223 -0.548 1.00 97.50 144 ARG A CA 1
ATOM 1130 C C . ARG A 1 144 ? -6.305 5.627 -0.264 1.00 97.50 144 ARG A C 1
ATOM 1132 O O . ARG A 1 144 ? -5.680 5.927 0.747 1.00 97.50 144 ARG A O 1
ATOM 1139 N N . VAL A 1 145 ? -5.825 4.834 -1.208 1.00 98.31 145 VAL A N 1
ATOM 1140 C CA . VAL A 1 145 ? -4.457 4.312 -1.243 1.00 98.31 145 VAL A CA 1
ATOM 1141 C C . VAL A 1 145 ? -3.595 5.271 -2.050 1.00 98.31 145 VAL A C 1
ATOM 1143 O O . VAL A 1 145 ? -4.015 5.717 -3.117 1.00 98.31 145 VAL A O 1
ATOM 1146 N N . LEU A 1 146 ? -2.394 5.568 -1.570 1.00 98.06 146 LEU A N 1
ATOM 1147 C CA . LEU A 1 146 ? -1.424 6.424 -2.238 1.00 98.06 146 LEU A CA 1
ATOM 1148 C C . LEU A 1 146 ? -0.177 5.632 -2.629 1.00 98.06 146 LEU A C 1
ATOM 1150 O O . LEU A 1 146 ? 0.302 4.795 -1.867 1.00 98.06 146 LEU A O 1
ATOM 1154 N N . TYR A 1 147 ? 0.375 5.966 -3.791 1.00 96.50 147 TYR A N 1
ATOM 1155 C CA . TYR A 1 147 ? 1.721 5.580 -4.199 1.00 96.50 147 TYR A CA 1
ATOM 1156 C C . TYR A 1 147 ? 2.554 6.845 -4.425 1.00 96.50 147 TYR A C 1
ATOM 1158 O O . TYR A 1 147 ? 2.257 7.658 -5.308 1.00 96.50 147 TYR A O 1
ATOM 1166 N N . ILE A 1 148 ? 3.570 7.029 -3.585 1.00 93.12 148 ILE A N 1
ATOM 1167 C CA . ILE A 1 148 ? 4.350 8.255 -3.415 1.00 93.12 148 ILE A CA 1
ATOM 1168 C C . ILE A 1 148 ? 5.805 7.959 -3.778 1.00 93.12 148 ILE A C 1
ATOM 1170 O O . ILE A 1 148 ? 6.621 7.580 -2.941 1.00 93.12 148 ILE A O 1
ATOM 1174 N N . ARG A 1 149 ? 6.152 8.139 -5.053 1.00 85.38 149 ARG A N 1
ATOM 1175 C CA . ARG A 1 149 ? 7.550 8.051 -5.488 1.00 85.38 149 ARG A CA 1
ATOM 1176 C C . ARG A 1 149 ? 8.279 9.368 -5.265 1.00 85.38 149 ARG A C 1
ATOM 1178 O O . ARG A 1 149 ? 7.701 10.443 -5.430 1.00 85.38 149 ARG A O 1
ATOM 1185 N N . GLN A 1 150 ? 9.574 9.278 -4.969 1.00 78.88 150 GLN A N 1
ATOM 1186 C CA . GLN A 1 150 ? 10.437 10.452 -4.853 1.00 78.88 150 GLN A CA 1
ATOM 1187 C C . GLN A 1 150 ? 10.362 11.317 -6.118 1.00 78.88 150 GLN A C 1
ATOM 1189 O O . GLN A 1 150 ? 10.354 10.805 -7.241 1.00 78.88 150 GLN A O 1
ATOM 1194 N N . SER A 1 151 ? 10.299 12.635 -5.920 1.00 75.62 151 SER A N 1
ATOM 1195 C CA . SER A 1 151 ? 10.275 13.643 -6.992 1.00 75.62 151 SER A CA 1
ATOM 1196 C C . SER A 1 151 ? 9.114 13.507 -7.993 1.00 75.62 151 SER A C 1
ATOM 1198 O O . SER A 1 151 ? 9.183 14.051 -9.090 1.00 75.62 151 SER A O 1
ATOM 1200 N N . SER A 1 152 ? 8.036 12.801 -7.631 1.00 81.62 152 SER A N 1
ATOM 1201 C CA . SER A 1 152 ? 6.821 12.650 -8.442 1.00 81.62 152 SER A CA 1
ATOM 1202 C C . SER A 1 152 ? 5.583 13.085 -7.659 1.00 81.62 152 SER A C 1
ATOM 1204 O O . SER A 1 152 ? 5.538 12.982 -6.434 1.00 81.62 152 SER A O 1
ATOM 1206 N N . LEU A 1 153 ? 4.544 13.546 -8.362 1.00 88.81 153 LEU A N 1
ATOM 1207 C CA . LEU A 1 153 ? 3.232 13.714 -7.735 1.00 88.81 153 LEU A CA 1
ATOM 1208 C C . LEU A 1 153 ? 2.666 12.332 -7.345 1.00 88.81 153 LEU A C 1
ATOM 1210 O O . LEU A 1 153 ? 2.802 11.392 -8.133 1.00 88.81 153 LEU A O 1
ATOM 1214 N N . PRO A 1 154 ? 2.011 12.197 -6.177 1.00 93.38 154 PRO A N 1
ATOM 1215 C CA . PRO A 1 154 ? 1.392 10.941 -5.770 1.00 93.38 154 PRO A CA 1
ATOM 1216 C C . PRO A 1 154 ? 0.289 10.494 -6.724 1.00 93.38 154 PRO A C 1
ATOM 1218 O O . PRO A 1 154 ? -0.447 11.321 -7.271 1.00 93.38 154 PRO A O 1
ATOM 1221 N N . VAL A 1 155 ? 0.123 9.184 -6.847 1.00 96.56 155 VAL A N 1
ATOM 1222 C CA . VAL A 1 155 ? -1.033 8.567 -7.507 1.00 96.56 155 VAL A CA 1
ATOM 1223 C C . VAL A 1 155 ? -1.960 8.019 -6.438 1.00 96.56 155 VAL A C 1
ATOM 1225 O O . VAL A 1 155 ? -1.484 7.473 -5.442 1.00 96.56 155 VAL A O 1
ATOM 1228 N N . ALA A 1 156 ? -3.267 8.166 -6.639 1.00 97.75 156 ALA A N 1
ATOM 1229 C CA . ALA A 1 156 ? -4.264 7.654 -5.713 1.00 97.75 156 ALA A CA 1
ATOM 1230 C C . ALA A 1 156 ? -5.138 6.561 -6.330 1.00 97.75 156 ALA A C 1
ATOM 1232 O O . ALA A 1 156 ? -5.519 6.657 -7.494 1.00 97.75 156 ALA A O 1
ATOM 1233 N N . TRP A 1 157 ? -5.541 5.594 -5.508 1.00 98.38 157 TRP A N 1
ATOM 1234 C CA . TRP A 1 157 ? -6.563 4.599 -5.823 1.00 98.38 157 TRP A CA 1
ATOM 1235 C C . TRP A 1 157 ? -7.672 4.594 -4.772 1.00 98.38 157 TRP A C 1
ATOM 1237 O O . TRP A 1 157 ? -7.402 4.753 -3.582 1.00 98.38 157 TRP A O 1
ATOM 1247 N N . MET A 1 158 ? -8.911 4.358 -5.200 1.00 96.25 158 MET A N 1
ATOM 1248 C CA . MET A 1 158 ? -10.083 4.231 -4.325 1.00 96.25 158 MET A CA 1
ATOM 1249 C C . MET A 1 158 ? -10.904 2.989 -4.689 1.00 96.25 158 MET A C 1
ATOM 1251 O O . MET A 1 158 ? -10.899 2.553 -5.848 1.00 96.25 158 MET A O 1
ATOM 1255 N N . GLU A 1 159 ? -11.624 2.439 -3.709 1.00 88.19 159 GLU A N 1
ATOM 1256 C CA . GLU A 1 159 ? -12.696 1.476 -3.981 1.00 88.19 159 GLU A CA 1
ATOM 1257 C C . GLU A 1 159 ? -13.831 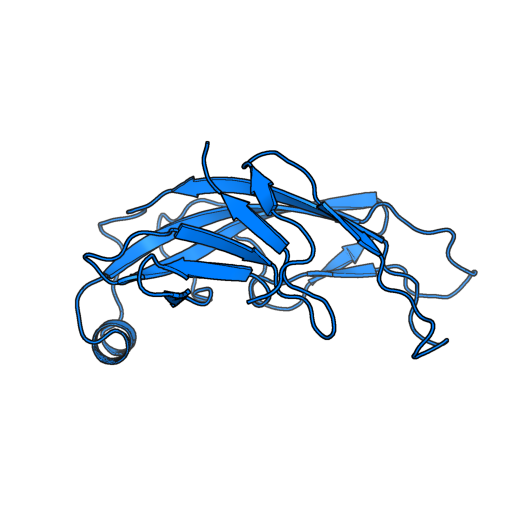2.139 -4.777 1.00 88.19 159 GLU A C 1
ATOM 1259 O O . GLU A 1 159 ? -13.939 3.368 -4.830 1.00 88.19 159 GLU A O 1
ATOM 1264 N N . GLN A 1 160 ? -14.613 1.318 -5.483 1.00 64.69 160 GLN A N 1
ATOM 1265 C CA . GLN A 1 160 ? -15.721 1.783 -6.323 1.00 64.69 160 GLN A CA 1
ATOM 1266 C C . GLN A 1 160 ? -16.968 2.123 -5.521 1.00 64.69 160 GLN A C 1
ATOM 1268 O O . GLN A 1 160 ? -17.280 1.364 -4.581 1.00 64.69 160 GLN A O 1
#

Sequence (160 aa):
MRLADQLKFGQRYDFKRDSEIDRTVSEQRGNVTVLEYRPNVVPAAERPQELHDYLVGSYFWSSLKVRICHDGGEVEVGADDSVSISAWPWALELTDGSLVSPFDEDLSGFPKPLYPTDDEELAAGACRTGHIVFAVPDGQEVKRVLYIRQSSLPVAWMEQ

Foldseek 3Di:
DDAPEEAAAVDKDWDWDDCPVPPLDDIFTWIKGWHDKAWQPPVVWDDDVVVCVVLVHAWGKMKTKMKIWGQDDPDDPPHQHWDKDAQQQKWFQWPVRDIWGFDQDDIPPDDDDAGHHDIDTAHHGDMDIHITMTTGHPPIDGQWMWGHDPPDGIYTYDYD

Secondary structure (DSSP, 8-state):
---SEEEETT-EEEEEE-GGG-TTS--EEEEEEEEEEESS-STTS---HHHHHHHTS-EEEEEEEEEEEE------TT---EEEE-STTEEEEETTS-EEPPB-SPPTT--SSBPPSS-EEEETT-EEEEEEEEEEETT--EEEEEE--TTS--EEEE--

pLDDT: mean 88.05, std 13.49, range [48.12, 98.56]